Protein AF-A0A968MBW7-F1 (afdb_monomer_lite)

Radius of gyration: 12.04 Å; chains: 1; bounding box: 31×23×26 Å

Sequence (57 aa):
MKGVFELTEKEYNLSQKEVIWLIDDVSTTGTTLLECAKLLKKKYPFLQIYGVVVSGN

Foldseek 3Di:
DPPPDDDDPPDDPCVVPQEDEAEEAEDEPCVVVVVNVVRCCVVPVRHDYHYDYNYYD

Secondary structure (DSSP, 8-state):
--SSS---SS----TT-SEEEEEEEEESSSHHHHHHHHHHHHH-TT-EEEEEEEEE-

pLDDT: mean 88.8, std 11.21, range [47.38, 97.62]

Structure (mmCIF, N/CA/C/O backbone):
data_AF-A0A968MBW7-F1
#
_entry.id   AF-A0A968MBW7-F1
#
loop_
_atom_site.group_PDB
_atom_site.id
_atom_site.type_symbol
_atom_site.label_atom_id
_atom_site.label_alt_id
_atom_site.label_comp_id
_atom_site.label_asym_id
_atom_site.label_entity_id
_atom_site.label_seq_id
_atom_site.pdbx_PDB_ins_code
_atom_site.Cartn_x
_atom_site.Cartn_y
_atom_site.Cartn_z
_atom_site.occupancy
_atom_site.B_iso_or_equiv
_atom_site.auth_seq_id
_atom_site.auth_comp_id
_atom_site.auth_asym_id
_atom_site.auth_atom_id
_atom_site.pdbx_PDB_model_num
ATOM 1 N N . MET A 1 1 ? 13.978 7.125 5.279 1.00 48.25 1 MET A N 1
ATOM 2 C CA . MET A 1 1 ? 13.579 8.515 4.968 1.00 48.25 1 MET A CA 1
ATOM 3 C C . MET A 1 1 ? 12.320 8.849 5.756 1.00 48.25 1 MET A C 1
ATOM 5 O O . MET A 1 1 ? 11.287 8.253 5.494 1.00 48.25 1 MET A O 1
ATOM 9 N N . LYS A 1 2 ? 12.393 9.734 6.755 1.00 47.38 2 LYS A N 1
ATOM 10 C CA . LYS A 1 2 ? 11.197 10.335 7.372 1.00 47.38 2 LYS A CA 1
ATOM 11 C C . LYS A 1 2 ? 10.842 11.576 6.541 1.00 47.38 2 LYS A C 1
ATOM 13 O O . LYS A 1 2 ? 11.736 12.382 6.320 1.00 47.38 2 LYS A O 1
ATOM 18 N N . GLY A 1 3 ? 9.595 11.701 6.078 1.00 69.19 3 GLY A N 1
ATOM 19 C CA . GLY A 1 3 ? 9.086 12.918 5.419 1.00 69.19 3 GLY A CA 1
ATOM 20 C C . GLY A 1 3 ? 8.968 12.909 3.886 1.00 69.19 3 GLY A C 1
ATOM 21 O O . GLY A 1 3 ? 8.687 13.951 3.321 1.00 69.19 3 GLY A O 1
ATOM 22 N N . VAL A 1 4 ? 9.174 11.776 3.200 1.00 85.44 4 VAL A N 1
ATOM 23 C CA . VAL A 1 4 ? 8.970 11.687 1.729 1.00 85.44 4 VAL A CA 1
ATOM 24 C C . VAL A 1 4 ? 7.522 11.358 1.367 1.00 85.44 4 VAL A C 1
ATOM 26 O O . VAL A 1 4 ? 7.033 11.775 0.325 1.00 85.44 4 VAL A O 1
ATOM 29 N N . PHE A 1 5 ? 6.839 10.613 2.236 1.00 89.38 5 PHE A N 1
ATOM 30 C CA . PHE A 1 5 ? 5.451 10.218 2.050 1.00 89.38 5 PHE A CA 1
ATOM 31 C C . PHE A 1 5 ? 4.611 10.800 3.184 1.00 89.38 5 PHE A C 1
ATOM 33 O O . PHE A 1 5 ? 4.928 10.597 4.360 1.00 89.38 5 PHE A O 1
ATOM 40 N N . GLU A 1 6 ? 3.518 11.470 2.832 1.00 89.62 6 GLU A N 1
ATOM 41 C CA . GLU A 1 6 ? 2.534 11.993 3.776 1.00 89.62 6 GLU A CA 1
ATOM 42 C C . GLU A 1 6 ? 1.130 12.015 3.159 1.00 89.62 6 GLU A C 1
ATOM 44 O O . GLU A 1 6 ? 0.968 12.087 1.942 1.00 89.62 6 GLU A O 1
ATOM 49 N N . LEU A 1 7 ? 0.103 11.937 4.010 1.00 86.50 7 LEU A N 1
ATOM 50 C CA . LEU A 1 7 ? -1.276 12.212 3.609 1.00 86.50 7 LEU A CA 1
ATOM 51 C C . LEU A 1 7 ? -1.550 13.688 3.883 1.00 86.50 7 LEU A C 1
ATOM 53 O O . LEU A 1 7 ? -1.581 14.097 5.041 1.00 86.50 7 LEU A O 1
ATOM 57 N N . THR A 1 8 ? -1.758 14.477 2.833 1.00 84.50 8 THR A N 1
ATOM 58 C CA . THR A 1 8 ? -2.084 15.899 2.979 1.00 84.50 8 THR A CA 1
ATOM 59 C C . THR A 1 8 ? -3.476 16.083 3.585 1.00 84.50 8 THR A C 1
ATOM 61 O O . THR A 1 8 ? -4.407 15.365 3.223 1.00 84.50 8 THR A O 1
ATOM 64 N N . GLU A 1 9 ? -3.648 17.102 4.427 1.00 69.25 9 GLU A N 1
ATOM 65 C CA . GLU A 1 9 ? -4.910 17.426 5.119 1.00 69.25 9 GLU A CA 1
ATOM 66 C C . GLU A 1 9 ? -6.034 17.956 4.209 1.00 69.25 9 GLU A C 1
ATOM 68 O O . GLU A 1 9 ? -7.110 18.302 4.687 1.00 69.25 9 GLU A O 1
ATOM 73 N N . LYS A 1 10 ? -5.844 17.990 2.882 1.00 68.12 10 LYS A N 1
ATOM 74 C CA . LYS A 1 10 ? -6.969 18.085 1.939 1.00 68.12 10 LYS A CA 1
ATOM 75 C C . LYS A 1 10 ? -7.752 16.772 2.012 1.00 68.12 10 LYS A C 1
ATOM 77 O O . LYS A 1 10 ? -7.513 15.839 1.248 1.00 68.12 10 LYS A O 1
ATOM 82 N N . GLU A 1 11 ? -8.613 16.674 3.020 1.00 64.50 11 GLU A N 1
ATOM 83 C CA . GLU A 1 11 ? -9.214 15.416 3.436 1.00 64.50 11 GLU A CA 1
ATOM 84 C C . GLU A 1 11 ? -10.241 14.918 2.420 1.00 64.50 11 GLU A C 1
ATOM 86 O O . GLU A 1 11 ? -11.367 15.404 2.333 1.00 64.50 11 GLU A O 1
ATOM 91 N N . TYR A 1 12 ? -9.873 13.866 1.695 1.00 71.44 12 TYR A N 1
ATOM 92 C CA . TYR A 1 12 ? -10.860 12.935 1.173 1.00 71.44 12 TYR A CA 1
ATOM 93 C C . TYR A 1 12 ? -11.276 12.013 2.317 1.00 71.44 12 TYR A C 1
ATOM 95 O O . TYR A 1 12 ? -10.459 11.264 2.862 1.00 71.44 12 TYR A O 1
ATOM 103 N N . ASN A 1 13 ? -12.550 12.075 2.701 1.00 81.88 13 ASN A N 1
ATOM 104 C CA . ASN A 1 13 ? -13.097 11.153 3.683 1.00 81.88 13 ASN A CA 1
ATOM 105 C C . ASN A 1 13 ? -13.253 9.762 3.047 1.00 81.88 13 ASN A C 1
ATOM 107 O O . ASN A 1 13 ? -14.131 9.541 2.212 1.00 81.88 13 ASN A O 1
ATOM 111 N N . LEU A 1 14 ? -12.387 8.827 3.444 1.00 87.44 14 LEU A N 1
ATOM 112 C CA . LEU A 1 14 ? -12.413 7.439 2.977 1.00 87.44 14 LEU A CA 1
ATOM 113 C C . LEU A 1 14 ? -13.174 6.503 3.927 1.00 87.44 14 LEU A C 1
ATOM 115 O O . LEU A 1 14 ? -13.168 5.297 3.705 1.00 87.44 14 LEU A O 1
ATOM 119 N N . SER A 1 15 ? -13.850 7.020 4.963 1.00 85.69 15 SER A N 1
ATOM 120 C CA . SER A 1 15 ? -14.549 6.194 5.963 1.00 85.69 15 SER A CA 1
ATOM 121 C C . SER A 1 15 ? -15.664 5.324 5.386 1.00 85.69 15 SER A C 1
ATOM 123 O O . SER A 1 15 ? -16.004 4.300 5.965 1.00 85.69 15 SER A O 1
ATOM 125 N N . GLN A 1 16 ? -16.215 5.718 4.237 1.00 89.38 16 GLN A N 1
ATOM 126 C CA . GLN A 1 16 ? -17.263 4.988 3.522 1.00 89.38 16 GLN A CA 1
ATOM 127 C C . GLN A 1 16 ? -16.724 4.136 2.365 1.00 89.38 16 GLN A C 1
ATOM 129 O O . GLN A 1 16 ? -17.501 3.615 1.566 1.00 89.38 16 GLN A O 1
ATOM 134 N N . LYS A 1 17 ? -15.402 4.057 2.195 1.00 92.56 17 LYS A N 1
ATOM 135 C CA . LYS A 1 17 ? -14.777 3.237 1.157 1.00 92.56 17 LYS A CA 1
ATOM 136 C C . LYS A 1 17 ? -14.297 1.940 1.780 1.00 92.56 17 LYS A C 1
ATOM 138 O O . LYS A 1 17 ? -13.764 1.944 2.875 1.00 92.56 17 LYS A O 1
ATOM 143 N N . GLU A 1 18 ? -14.457 0.842 1.062 1.00 93.31 18 GLU A N 1
ATOM 144 C CA . GLU A 1 18 ? -13.937 -0.459 1.496 1.00 93.31 18 GLU A CA 1
ATOM 145 C C . GLU A 1 18 ? -12.671 -0.829 0.726 1.00 93.31 18 GLU A C 1
ATOM 147 O O . GLU A 1 18 ? -11.772 -1.455 1.278 1.00 93.31 18 GLU A O 1
ATOM 152 N N . VAL A 1 19 ? -12.567 -0.386 -0.531 1.00 96.69 19 VAL A N 1
ATOM 153 C CA . VAL A 1 19 ? -11.484 -0.737 -1.453 1.00 96.69 19 VAL A CA 1
ATOM 154 C C . VAL A 1 19 ? -10.843 0.523 -2.040 1.00 96.69 19 VAL A C 1
ATOM 156 O O . VAL A 1 19 ? -11.544 1.440 -2.470 1.00 96.69 19 VAL A O 1
ATOM 159 N N . ILE A 1 20 ? -9.509 0.547 -2.096 1.00 95.75 20 ILE A N 1
ATOM 160 C CA . ILE A 1 20 ? -8.700 1.561 -2.785 1.00 95.75 20 ILE A CA 1
ATOM 161 C C . ILE A 1 20 ? -7.746 0.873 -3.763 1.00 95.75 20 ILE A C 1
ATOM 163 O O . ILE A 1 20 ? -7.129 -0.142 -3.439 1.00 95.75 20 ILE A O 1
ATOM 167 N N . TRP A 1 21 ? -7.588 1.479 -4.938 1.00 96.75 21 TRP A N 1
ATOM 168 C CA . TRP A 1 21 ? -6.585 1.102 -5.926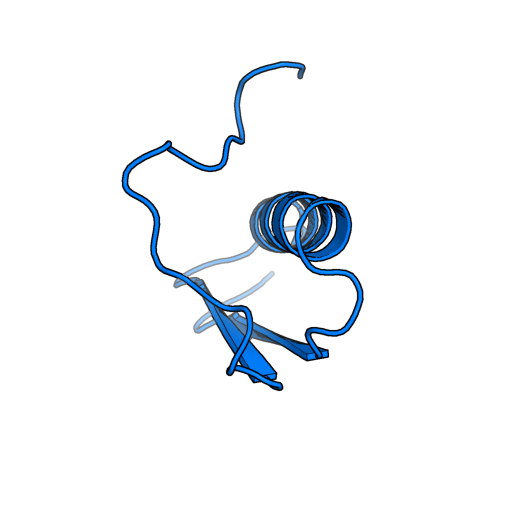 1.00 96.75 21 TRP A CA 1
ATOM 169 C C . TRP A 1 21 ? -5.482 2.155 -5.959 1.00 96.75 21 TRP A C 1
ATOM 171 O O . TRP A 1 21 ? -5.755 3.340 -6.149 1.00 96.75 21 TRP A O 1
ATOM 181 N N . LEU A 1 22 ? -4.243 1.717 -5.767 1.00 96.00 22 LEU A N 1
ATOM 182 C CA . LEU A 1 22 ? -3.047 2.505 -6.019 1.00 96.00 22 LEU A CA 1
ATOM 183 C C . LEU A 1 22 ? -2.555 2.172 -7.423 1.00 96.00 22 LEU A C 1
ATOM 185 O O . LEU A 1 22 ? -2.394 0.999 -7.758 1.00 96.00 22 LEU A O 1
ATOM 189 N N . ILE A 1 23 ? -2.350 3.196 -8.239 1.00 95.62 23 ILE A N 1
ATOM 190 C CA . ILE A 1 23 ? -1.955 3.044 -9.637 1.00 95.62 23 ILE A CA 1
ATOM 191 C C . ILE A 1 23 ? -0.631 3.772 -9.820 1.00 95.62 23 ILE A C 1
ATOM 193 O O . ILE A 1 23 ? -0.525 4.936 -9.439 1.00 95.62 23 ILE A O 1
ATOM 197 N N . ASP A 1 24 ? 0.347 3.074 -10.386 1.00 94.94 24 ASP A N 1
ATOM 198 C CA . ASP A 1 24 ? 1.655 3.619 -10.754 1.00 94.94 24 ASP A CA 1
ATOM 199 C C . ASP A 1 24 ? 1.944 3.278 -12.222 1.00 94.94 24 ASP A C 1
ATOM 201 O O . ASP A 1 24 ? 1.510 2.236 -12.724 1.00 94.94 24 ASP A O 1
ATOM 205 N N . ASP A 1 25 ? 2.652 4.141 -12.940 1.00 94.44 25 ASP A N 1
ATOM 206 C CA . ASP A 1 25 ? 3.025 3.860 -14.328 1.00 94.44 25 ASP A CA 1
ATOM 207 C C . ASP A 1 25 ? 4.198 2.871 -14.390 1.00 94.44 25 ASP A C 1
ATOM 209 O O . ASP A 1 25 ? 4.132 1.867 -15.104 1.00 94.44 25 ASP A O 1
ATOM 213 N N . VAL A 1 26 ? 5.236 3.091 -1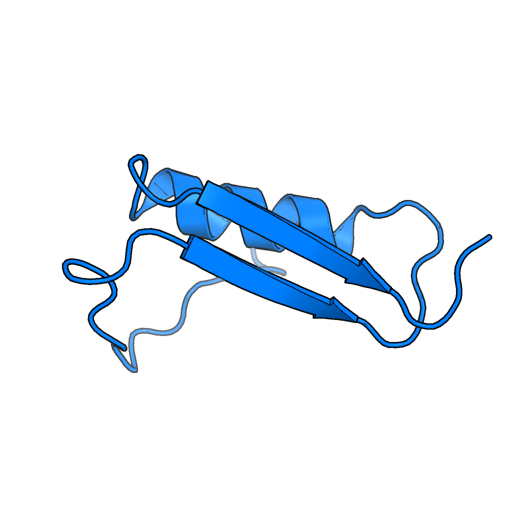3.585 1.00 93.00 26 VAL A N 1
ATOM 214 C CA . VAL A 1 26 ? 6.428 2.243 -13.538 1.00 93.00 26 VAL A CA 1
ATOM 215 C C . VAL A 1 26 ? 6.829 1.955 -12.099 1.00 93.00 26 VAL A C 1
ATOM 217 O O . VAL A 1 26 ? 7.026 2.864 -11.300 1.00 93.00 26 VAL A O 1
ATOM 220 N N . SER A 1 27 ? 7.054 0.680 -11.778 1.00 92.88 27 SER A N 1
ATOM 221 C CA . SER A 1 27 ? 7.605 0.290 -10.480 1.00 92.88 27 SER A CA 1
ATOM 222 C C . SER A 1 27 ? 8.836 -0.593 -10.613 1.00 92.88 27 SER A C 1
ATOM 224 O O . SER A 1 27 ? 8.847 -1.550 -11.373 1.00 92.88 27 SER A O 1
ATOM 226 N N . THR A 1 28 ? 9.884 -0.297 -9.850 1.00 91.25 28 THR A N 1
ATOM 227 C CA . THR A 1 28 ? 11.088 -1.139 -9.807 1.00 91.25 28 THR A CA 1
ATOM 228 C C . THR A 1 28 ? 11.018 -2.129 -8.653 1.00 91.25 28 THR A C 1
ATOM 230 O O . THR A 1 28 ? 10.983 -3.329 -8.860 1.00 91.25 28 THR A O 1
ATOM 233 N N . THR A 1 29 ? 10.954 -1.639 -7.417 1.00 92.19 29 THR A N 1
ATOM 234 C CA . THR A 1 29 ? 10.929 -2.482 -6.209 1.00 92.19 29 THR A CA 1
ATOM 235 C C . THR A 1 29 ? 9.572 -2.494 -5.506 1.00 92.19 29 THR A C 1
ATOM 237 O O . THR A 1 29 ? 9.446 -3.074 -4.431 1.00 92.19 29 THR A O 1
ATOM 240 N N . GLY A 1 30 ? 8.563 -1.790 -6.033 1.00 91.38 30 GLY A N 1
ATOM 241 C CA . GLY A 1 30 ? 7.262 -1.634 -5.371 1.00 91.38 30 GLY A CA 1
ATOM 242 C C . GLY A 1 30 ? 7.270 -0.731 -4.131 1.00 91.38 30 GLY A C 1
ATOM 243 O O . GLY A 1 30 ? 6.224 -0.539 -3.513 1.00 91.38 30 GLY A O 1
ATOM 244 N N . THR A 1 31 ? 8.418 -0.157 -3.748 1.00 92.94 31 THR A N 1
ATOM 245 C CA . THR A 1 31 ? 8.570 0.568 -2.474 1.00 92.94 31 THR A CA 1
ATOM 246 C C . THR A 1 31 ? 7.649 1.783 -2.389 1.00 92.94 31 THR A C 1
ATOM 248 O O . THR A 1 31 ? 7.048 2.007 -1.344 1.00 92.94 31 THR A O 1
ATOM 251 N N . THR A 1 32 ? 7.479 2.530 -3.483 1.00 93.56 32 THR A N 1
ATOM 252 C CA . THR A 1 32 ? 6.570 3.687 -3.544 1.00 93.56 32 THR A CA 1
ATOM 253 C C . THR A 1 32 ? 5.136 3.288 -3.200 1.00 93.56 32 THR A C 1
ATOM 255 O O . THR A 1 32 ? 4.549 3.825 -2.260 1.00 93.56 32 THR A O 1
ATOM 258 N N . LEU A 1 33 ? 4.594 2.285 -3.896 1.00 95.00 33 LEU A N 1
ATOM 259 C CA . LEU A 1 33 ? 3.251 1.763 -3.642 1.00 95.00 33 LEU A CA 1
ATOM 260 C C . LEU A 1 33 ? 3.103 1.220 -2.216 1.00 95.00 33 LEU A C 1
ATOM 262 O O . LEU A 1 33 ? 2.081 1.452 -1.569 1.00 95.00 33 LEU A O 1
ATOM 266 N N . LEU A 1 34 ? 4.130 0.538 -1.702 1.00 95.12 34 LEU A N 1
ATOM 267 C CA . LEU A 1 34 ? 4.123 -0.010 -0.350 1.00 95.12 34 LEU A CA 1
ATOM 268 C C . LEU A 1 34 ? 4.082 1.089 0.722 1.00 95.12 34 LEU A C 1
ATOM 270 O O . LEU A 1 34 ? 3.318 0.978 1.681 1.00 95.12 34 LEU A O 1
ATOM 274 N N . GLU A 1 35 ? 4.878 2.149 0.580 1.00 95.56 35 GLU A N 1
ATOM 275 C CA . GLU A 1 35 ? 4.868 3.277 1.518 1.00 95.56 35 GLU A CA 1
ATOM 276 C C . GLU A 1 35 ? 3.530 4.035 1.476 1.00 95.56 35 GLU A C 1
ATOM 278 O O . GLU A 1 35 ? 2.965 4.340 2.531 1.00 95.56 35 GLU A O 1
ATOM 283 N N . CYS A 1 36 ? 2.944 4.230 0.288 1.00 93.81 36 CYS A N 1
ATOM 284 C CA . CYS A 1 36 ? 1.592 4.781 0.145 1.00 93.81 36 CYS A CA 1
ATOM 285 C C . CYS A 1 36 ? 0.535 3.910 0.847 1.00 93.81 36 CYS A C 1
ATOM 287 O O . CYS A 1 36 ? -0.290 4.415 1.616 1.00 93.81 36 CYS A O 1
ATOM 289 N N . ALA A 1 37 ? 0.581 2.590 0.646 1.00 95.31 37 ALA A N 1
ATOM 290 C CA . ALA A 1 37 ? -0.339 1.655 1.286 1.00 95.31 37 ALA A CA 1
ATOM 291 C C . ALA A 1 37 ? -0.205 1.665 2.818 1.00 95.31 37 ALA A C 1
ATOM 293 O O . ALA A 1 37 ? -1.217 1.654 3.521 1.00 95.31 37 ALA A O 1
ATOM 294 N N . LYS A 1 38 ? 1.023 1.743 3.355 1.00 95.31 38 LYS A N 1
ATOM 295 C CA . LYS A 1 38 ? 1.275 1.843 4.804 1.00 95.31 38 LYS A CA 1
ATOM 296 C C . LYS A 1 38 ? 0.640 3.091 5.409 1.00 95.31 38 LYS A C 1
ATOM 298 O O . LYS A 1 38 ? 0.020 2.998 6.468 1.00 95.31 38 LYS A O 1
ATOM 303 N N . LEU A 1 39 ? 0.766 4.245 4.752 1.00 92.94 39 LEU A N 1
ATOM 304 C CA . LEU A 1 39 ? 0.149 5.486 5.227 1.00 92.94 39 LEU A CA 1
ATOM 305 C C . LEU A 1 39 ? -1.376 5.391 5.262 1.00 92.94 39 LEU A C 1
ATOM 307 O O . LEU A 1 39 ? -1.990 5.747 6.270 1.00 92.94 39 LEU A O 1
ATOM 311 N N . LEU A 1 40 ? -1.980 4.855 4.199 1.00 92.75 40 LEU A N 1
ATOM 312 C CA . LEU A 1 40 ? -3.426 4.656 4.134 1.00 92.75 40 LEU A CA 1
ATOM 313 C C . LEU A 1 40 ? -3.907 3.660 5.186 1.00 92.75 40 LEU A C 1
ATOM 315 O O . LEU A 1 40 ? -4.848 3.969 5.906 1.00 92.75 40 LEU A O 1
ATOM 319 N N . LYS A 1 41 ? -3.234 2.516 5.352 1.00 94.00 41 LYS A N 1
ATOM 320 C CA . LYS A 1 41 ? -3.577 1.529 6.388 1.00 94.00 41 LYS A CA 1
ATOM 321 C C . LYS A 1 41 ? -3.417 2.068 7.804 1.00 94.00 41 LYS A C 1
ATOM 323 O O . LYS A 1 41 ? -4.188 1.686 8.677 1.00 94.00 41 LYS A O 1
ATOM 328 N N . LYS A 1 42 ? -2.451 2.959 8.040 1.00 93.06 42 LYS A N 1
ATOM 329 C CA . LYS A 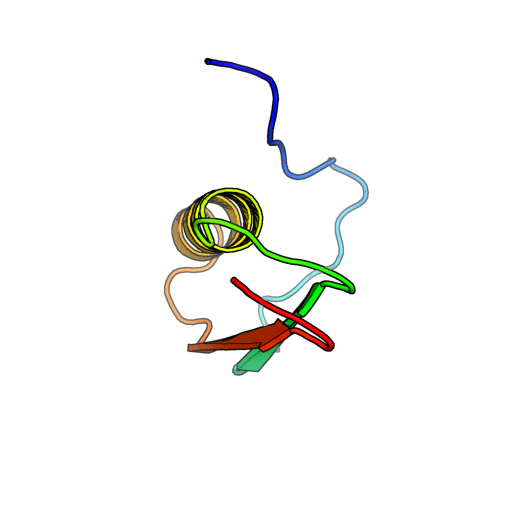1 42 ? -2.267 3.598 9.347 1.00 93.06 42 LYS A CA 1
ATOM 330 C C . LYS A 1 42 ? -3.455 4.492 9.721 1.00 93.06 42 LYS A C 1
ATOM 332 O O . LYS A 1 42 ? -3.841 4.497 10.885 1.00 93.06 42 LYS A O 1
ATOM 337 N N . LYS A 1 43 ? -4.026 5.238 8.764 1.00 91.25 43 LYS A N 1
ATOM 338 C CA . LYS A 1 43 ? -5.198 6.110 9.001 1.00 91.25 43 LYS A CA 1
ATOM 339 C C . LYS A 1 43 ? -6.529 5.351 8.882 1.00 91.25 43 LYS A C 1
ATOM 341 O O . LYS A 1 43 ? -7.456 5.627 9.633 1.00 91.25 43 LYS A O 1
ATOM 346 N N . TYR A 1 44 ? -6.603 4.373 7.982 1.00 93.19 44 TYR A N 1
ATOM 347 C CA . TYR A 1 44 ? -7.806 3.611 7.64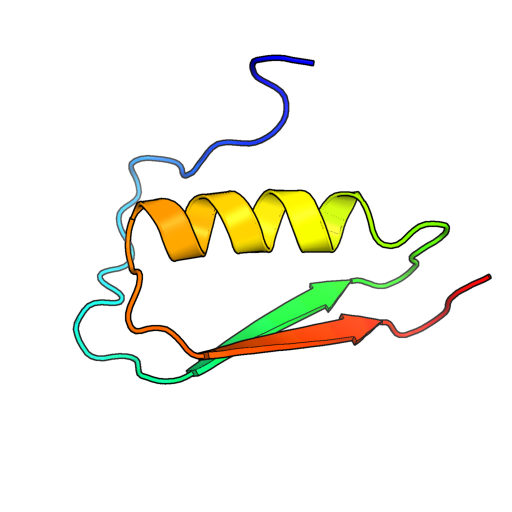6 1.00 93.19 44 TYR A CA 1
ATOM 348 C C . TYR A 1 44 ? -7.506 2.097 7.580 1.00 93.19 44 TYR A C 1
ATOM 350 O O . TYR A 1 44 ? -7.348 1.523 6.496 1.00 93.19 44 TYR A O 1
ATOM 358 N N . PRO A 1 45 ? -7.429 1.409 8.734 1.00 94.62 45 PRO A N 1
ATOM 359 C CA . PRO A 1 45 ? -7.029 -0.001 8.795 1.00 94.62 45 PRO A CA 1
ATOM 360 C C . PRO A 1 45 ? -7.970 -0.963 8.058 1.00 94.62 45 PRO A C 1
ATOM 362 O O . PRO A 1 45 ? -7.530 -2.023 7.605 1.00 94.62 45 PRO A O 1
ATOM 365 N N . PHE A 1 46 ? -9.245 -0.589 7.916 1.00 95.06 46 PHE A N 1
ATOM 366 C CA . PHE A 1 46 ? -10.288 -1.387 7.264 1.00 95.06 46 PHE A CA 1
ATOM 367 C C . PHE A 1 46 ? -10.163 -1.429 5.734 1.00 95.06 46 PHE A C 1
ATOM 369 O O . PHE A 1 46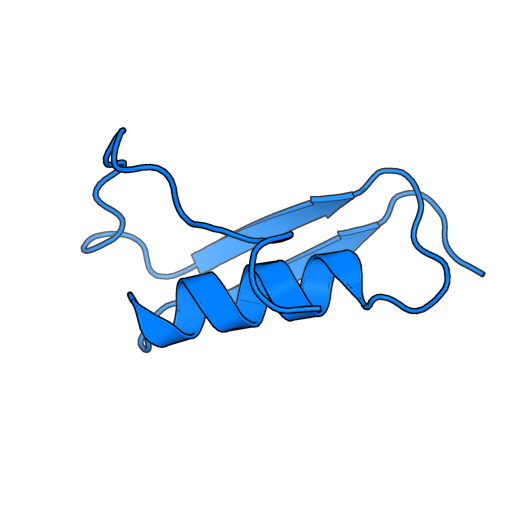 ? -10.676 -2.359 5.125 1.00 95.06 46 PHE A O 1
ATOM 376 N N . LEU A 1 47 ? -9.457 -0.479 5.104 1.00 95.88 47 LEU A N 1
ATOM 377 C CA . LEU A 1 47 ? -9.381 -0.405 3.642 1.00 95.88 47 LEU A CA 1
ATOM 378 C C . LEU A 1 47 ? -8.651 -1.604 3.052 1.00 95.88 47 LEU A C 1
ATOM 380 O O . LEU A 1 47 ? -7.491 -1.841 3.380 1.00 95.88 47 LEU A O 1
ATOM 384 N N . GLN A 1 48 ? -9.266 -2.321 2.127 1.00 97.62 48 GLN A N 1
ATOM 385 C CA . GLN A 1 48 ? -8.551 -3.235 1.253 1.00 97.62 48 GLN A CA 1
ATOM 386 C C . GLN A 1 48 ? -7.821 -2.423 0.178 1.00 97.62 48 GLN A C 1
ATOM 388 O O . GLN A 1 48 ? -8.412 -1.561 -0.469 1.00 97.62 48 GLN A O 1
ATOM 393 N N . ILE A 1 49 ? -6.518 -2.654 0.022 1.00 97.44 49 ILE A N 1
ATOM 394 C CA . ILE A 1 49 ? -5.671 -1.865 -0.877 1.00 97.44 49 ILE A CA 1
ATOM 395 C C . ILE A 1 49 ? -5.096 -2.793 -1.937 1.00 97.44 49 ILE A C 1
ATOM 397 O O . ILE A 1 49 ? -4.413 -3.761 -1.602 1.00 97.44 49 ILE A O 1
ATOM 401 N N . TYR A 1 50 ? -5.358 -2.474 -3.200 1.00 97.38 50 TYR A N 1
ATOM 402 C CA . TYR A 1 50 ? -4.767 -3.132 -4.359 1.00 97.38 50 TYR A CA 1
ATOM 403 C C . TYR A 1 50 ? -3.788 -2.187 -5.050 1.00 97.38 50 TYR A C 1
ATOM 405 O O . TYR A 1 50 ? -3.974 -0.972 -5.029 1.00 97.38 50 TYR A O 1
ATOM 413 N N . GLY A 1 51 ? -2.747 -2.748 -5.658 1.00 95.50 51 GLY A N 1
ATOM 414 C CA . GLY A 1 51 ? -1.780 -2.014 -6.468 1.00 95.50 51 GLY A CA 1
ATOM 415 C C . GLY A 1 51 ? -1.819 -2.507 -7.908 1.00 95.50 51 GLY A C 1
ATOM 416 O O . GLY A 1 51 ? -1.859 -3.715 -8.134 1.00 95.50 51 GLY A O 1
ATOM 417 N N . VAL A 1 52 ? -1.801 -1.585 -8.866 1.00 95.75 52 VAL A N 1
ATOM 418 C CA . VAL A 1 52 ? -1.638 -1.880 -10.295 1.00 95.75 52 VAL A CA 1
ATOM 419 C C . VAL A 1 52 ? -0.489 -1.042 -10.828 1.00 95.75 52 VAL A C 1
ATOM 421 O O . VAL A 1 52 ? -0.405 0.152 -10.547 1.00 95.75 52 VAL A O 1
ATOM 424 N N . VAL A 1 53 ? 0.382 -1.685 -11.601 1.00 95.81 53 VAL A N 1
ATOM 425 C CA . VAL A 1 53 ? 1.497 -1.038 -12.291 1.00 95.81 53 VAL A CA 1
ATOM 426 C C . VAL A 1 53 ? 1.389 -1.320 -13.779 1.00 95.81 53 VAL A C 1
ATOM 428 O O . VAL A 1 53 ? 1.044 -2.439 -14.163 1.00 95.81 53 VAL A O 1
ATOM 431 N N . VAL A 1 54 ? 1.655 -0.318 -14.617 1.00 95.31 54 VAL A N 1
ATOM 432 C CA . VAL A 1 54 ? 1.631 -0.510 -16.078 1.00 95.31 54 VAL A CA 1
ATOM 433 C C . VAL A 1 54 ? 2.881 -1.259 -16.542 1.00 95.31 54 VAL A C 1
ATOM 435 O O . VAL A 1 54 ? 2.795 -2.122 -17.412 1.00 95.31 54 VAL A O 1
ATOM 438 N N . SER A 1 55 ? 4.030 -0.975 -15.930 1.00 92.31 55 SER A N 1
ATOM 439 C CA . SER A 1 55 ? 5.294 -1.658 -16.193 1.00 92.31 55 SER A CA 1
ATOM 440 C C . SER A 1 55 ? 6.068 -1.884 -14.898 1.00 92.31 55 SER A C 1
ATOM 442 O O . SER A 1 55 ? 6.075 -1.032 -14.008 1.00 92.31 55 SER A O 1
ATOM 444 N N . GLY A 1 56 ? 6.762 -3.015 -14.799 1.00 87.38 56 GLY A N 1
ATOM 445 C CA . GLY A 1 56 ? 7.659 -3.294 -13.683 1.00 87.38 56 GLY A CA 1
ATOM 446 C 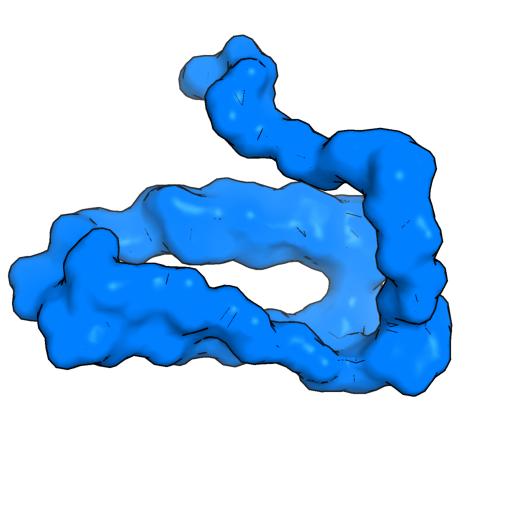C . GLY A 1 56 ? 8.906 -4.059 -14.105 1.00 87.38 56 GLY A C 1
ATOM 447 O O . GLY A 1 56 ? 8.910 -4.670 -15.174 1.00 87.38 56 GLY A O 1
ATOM 448 N N . ASN A 1 57 ? 9.949 -3.976 -13.279 1.00 72.81 57 ASN A N 1
ATOM 449 C CA . ASN A 1 57 ? 11.185 -4.756 -13.413 1.00 72.81 57 ASN A CA 1
ATOM 450 C C . ASN A 1 57 ? 11.200 -5.950 -12.457 1.00 72.81 57 ASN A C 1
ATOM 452 O O . ASN A 1 57 ? 10.649 -5.814 -11.343 1.00 72.81 57 ASN A O 1
#